Protein AF-A0A497J686-F1 (afdb_monomer)

pLDDT: mean 92.77, std 7.29, range [60.66, 98.06]

Nearest PDB structures (foldseek):
  5z0a-assembly2_F  TM=8.638E-01  e=1.174E-03  Sulfurisphaera tokodaii str. 7
  5z0a-assembly1_E-2  TM=8.481E-01  e=1.097E-03  Sulfurisphaera tokodaii str. 7
  2ggo-assembly1_A  TM=8.351E-01  e=2.818E-03  Sulfurisphaera tokodaii
  8f73-assembly2_G  TM=8.164E-01  e=1.014E-02  Pseudomonas aeruginosa PAO1
  3hl3-assembly1_A  TM=7.766E-01  e=1.859E-02  Bacillus anthracis

Solvent-accessible surface area (backbone atoms only — not comparable to full-atom values): 6261 Å² total; per-residue (Å²): 135,53,30,36,41,40,73,55,97,76,25,42,74,42,39,37,62,54,53,95,69,74,90,51,93,44,65,61,88,86,79,86,86,80,65,80,69,53,56,67,18,48,75,69,43,67,58,86,56,93,89,41,71,56,65,40,46,18,50,34,53,39,30,75,84,42,94,38,67,81,80,86,77,89,67,92,82,80,80,74,83,49,76,68,38,49,54,53,47,48,54,52,54,68,68,55,82,126

Structure (mmCIF, N/CA/C/O backbone):
data_AF-A0A497J686-F1
#
_entry.id   AF-A0A497J686-F1
#
loop_
_atom_site.group_PDB
_atom_site.id
_atom_site.type_symbol
_atom_site.label_atom_id
_atom_site.label_alt_id
_atom_site.label_comp_id
_atom_site.label_asym_id
_atom_site.label_entity_id
_atom_site.label_seq_id
_atom_site.pdbx_PDB_ins_code
_atom_site.Cartn_x
_atom_site.Cartn_y
_atom_site.Cartn_z
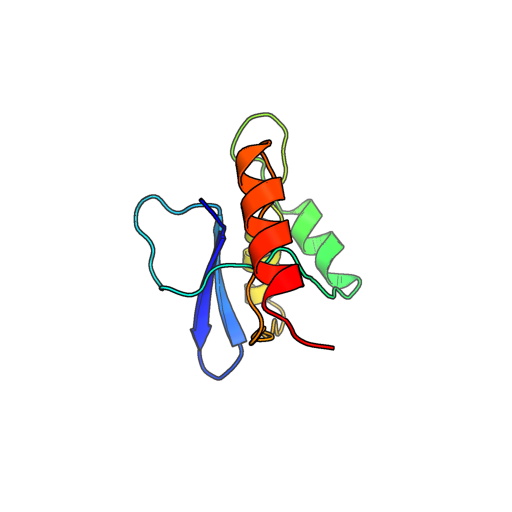_atom_site.occupancy
_atom_site.B_iso_or_equiv
_atom_site.auth_seq_id
_atom_site.auth_comp_id
_atom_site.auth_asym_id
_atom_site.auth_atom_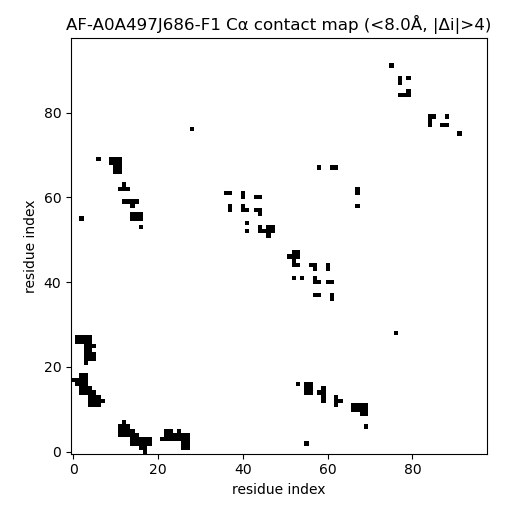id
_atom_site.pdbx_PDB_model_num
ATOM 1 N N . LYS A 1 1 ? 9.634 -8.530 -4.288 1.00 68.94 1 LYS A N 1
ATOM 2 C CA . LYS A 1 1 ? 8.531 -8.886 -3.353 1.00 68.94 1 LYS A CA 1
ATOM 3 C C . LYS A 1 1 ? 7.703 -7.625 -3.107 1.00 68.94 1 LYS A C 1
ATOM 5 O O . LYS A 1 1 ? 8.307 -6.564 -3.073 1.00 68.94 1 LYS A O 1
ATOM 10 N N . THR A 1 2 ? 6.377 -7.722 -3.014 1.00 87.44 2 THR A N 1
ATOM 11 C CA . THR A 1 2 ? 5.445 -6.575 -2.927 1.00 87.44 2 THR A CA 1
ATOM 12 C C . THR A 1 2 ? 4.538 -6.717 -1.701 1.00 87.44 2 THR A C 1
ATOM 14 O O . THR A 1 2 ? 4.463 -7.815 -1.143 1.00 87.44 2 THR A O 1
ATOM 17 N N . GLY A 1 3 ? 3.877 -5.637 -1.281 1.00 93.19 3 GLY A N 1
ATOM 18 C CA . GLY A 1 3 ? 2.807 -5.690 -0.290 1.00 93.19 3 GLY A CA 1
ATOM 19 C C . GLY A 1 3 ? 1.623 -6.541 -0.755 1.00 93.19 3 GLY A C 1
ATOM 20 O O . GLY A 1 3 ? 1.296 -6.567 -1.943 1.00 93.19 3 GLY A O 1
ATOM 21 N N . ILE A 1 4 ? 1.007 -7.258 0.182 1.00 97.06 4 ILE A N 1
ATOM 22 C CA . ILE A 1 4 ? -0.109 -8.187 -0.046 1.00 97.06 4 ILE A CA 1
ATOM 23 C C . ILE A 1 4 ? -1.341 -7.686 0.706 1.00 97.06 4 ILE A C 1
ATOM 25 O O . ILE A 1 4 ? -1.211 -7.197 1.830 1.00 97.06 4 ILE A O 1
ATOM 29 N N . VAL A 1 5 ? -2.528 -7.813 0.102 1.00 97.44 5 VAL A N 1
ATOM 30 C CA . VAL A 1 5 ? -3.797 -7.347 0.690 1.00 97.44 5 VAL A CA 1
ATOM 31 C C . VAL A 1 5 ? -4.868 -8.428 0.750 1.00 97.44 5 VAL A C 1
ATOM 33 O O . VAL A 1 5 ? -5.018 -9.232 -0.164 1.00 97.44 5 VAL A O 1
ATOM 36 N N . GLU A 1 6 ? -5.662 -8.428 1.813 1.00 97.94 6 GLU A N 1
ATOM 37 C CA . GLU A 1 6 ? -6.872 -9.236 1.950 1.00 97.94 6 GLU A CA 1
ATOM 38 C C . GLU A 1 6 ? -8.081 -8.334 1.720 1.00 97.94 6 GLU A C 1
ATOM 40 O O . GLU A 1 6 ? -8.175 -7.248 2.302 1.00 97.94 6 GLU A O 1
ATOM 45 N N . ILE A 1 7 ? -9.013 -8.785 0.881 1.00 97.69 7 ILE A N 1
ATOM 46 C CA . ILE A 1 7 ? -10.223 -8.038 0.538 1.00 97.69 7 ILE A CA 1
ATOM 47 C C . ILE A 1 7 ? -11.443 -8.819 1.021 1.00 97.69 7 ILE A C 1
ATOM 49 O O . ILE A 1 7 ? -11.588 -10.001 0.713 1.00 97.69 7 ILE A O 1
ATOM 53 N N . LYS A 1 8 ? -12.348 -8.148 1.738 1.00 97.38 8 LYS A N 1
ATOM 54 C CA . LYS A 1 8 ? -13.667 -8.678 2.118 1.00 97.38 8 LYS A CA 1
ATOM 55 C C . LYS A 1 8 ? -14.739 -7.652 1.804 1.00 97.38 8 LYS A C 1
ATOM 57 O O . LYS A 1 8 ? -14.574 -6.473 2.106 1.00 97.38 8 LYS A O 1
ATOM 62 N N . HIS A 1 9 ? -15.836 -8.097 1.192 1.00 96.44 9 HIS A N 1
ATOM 63 C CA . HIS A 1 9 ? -16.972 -7.238 0.832 1.00 96.44 9 HIS A CA 1
ATOM 64 C C . HIS A 1 9 ? -16.551 -5.962 0.070 1.00 96.44 9 HIS A C 1
ATOM 66 O O . HIS A 1 9 ? -17.024 -4.862 0.356 1.00 96.44 9 HIS A O 1
ATOM 72 N N . GLY A 1 10 ? -15.597 -6.098 -0.860 1.00 96.12 10 GLY A N 1
ATOM 73 C CA . GLY A 1 10 ? -15.083 -4.986 -1.669 1.00 96.12 10 GLY A CA 1
ATOM 74 C C . GLY A 1 10 ? -14.203 -3.976 -0.921 1.00 96.12 10 GLY A C 1
ATOM 75 O O . GLY A 1 10 ? -13.961 -2.890 -1.442 1.00 96.12 10 GLY A O 1
ATOM 76 N N . LYS A 1 11 ? -13.730 -4.296 0.289 1.00 97.69 11 LYS A N 1
ATOM 77 C CA . LYS A 1 11 ? -12.856 -3.434 1.100 1.00 97.69 11 LYS A CA 1
ATOM 78 C C . LYS A 1 11 ? -11.572 -4.161 1.474 1.00 97.69 11 LYS A C 1
ATOM 80 O O . LYS A 1 11 ? -11.603 -5.366 1.717 1.00 97.69 11 LYS A O 1
ATOM 85 N N . ILE A 1 12 ? -10.465 -3.430 1.561 1.00 97.94 12 ILE A N 1
ATOM 86 C CA . ILE A 1 12 ? -9.219 -3.952 2.131 1.00 97.94 12 ILE A CA 1
ATOM 87 C C . ILE A 1 12 ? -9.413 -4.086 3.645 1.00 97.94 12 ILE A C 1
ATOM 89 O O . ILE A 1 12 ? -9.796 -3.120 4.298 1.00 97.94 12 ILE A O 1
ATOM 93 N N . VAL A 1 13 ? -9.168 -5.280 4.189 1.00 97.62 13 VAL A N 1
ATOM 94 C CA . VAL A 1 13 ? -9.280 -5.569 5.636 1.00 97.62 13 VAL A CA 1
ATOM 95 C C . VAL A 1 13 ? -7.941 -5.895 6.290 1.00 97.62 13 VAL A C 1
ATOM 97 O O . VAL A 1 13 ? -7.826 -5.860 7.512 1.00 97.62 13 VAL A O 1
ATOM 100 N N . ARG A 1 14 ? -6.926 -6.214 5.483 1.00 97.69 14 ARG A N 1
ATOM 101 C CA . ARG A 1 14 ? -5.554 -6.461 5.924 1.00 97.69 14 ARG A CA 1
ATOM 102 C C . ARG A 1 14 ? -4.597 -6.090 4.806 1.00 97.69 14 ARG A C 1
ATOM 104 O O . ARG A 1 14 ? -4.844 -6.443 3.654 1.00 97.69 14 ARG A O 1
ATOM 111 N N . ALA A 1 15 ? -3.505 -5.423 5.147 1.00 97.25 15 ALA A N 1
ATOM 112 C CA . ALA A 1 15 ? -2.399 -5.158 4.240 1.00 97.25 15 ALA A CA 1
ATOM 113 C C . ALA A 1 15 ? -1.071 -5.382 4.976 1.00 97.25 15 ALA A C 1
ATOM 115 O O . ALA A 1 15 ? -0.909 -4.934 6.109 1.00 97.25 15 ALA A O 1
ATOM 116 N N . GLU A 1 16 ? -0.124 -6.085 4.358 1.00 95.94 16 GLU A N 1
ATOM 117 C CA . GLU A 1 16 ? 1.216 -6.267 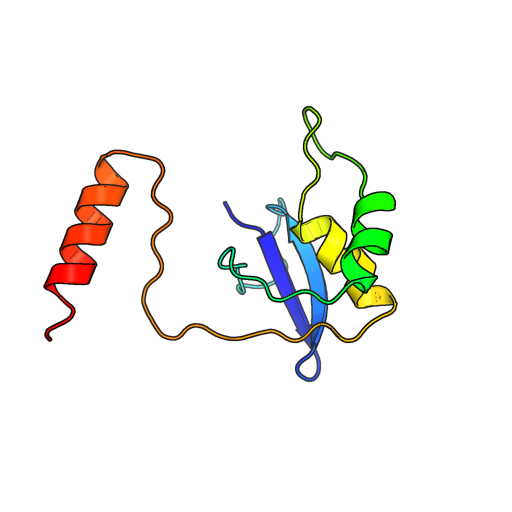4.931 1.00 95.94 16 GLU A CA 1
ATOM 118 C C . GLU A 1 16 ? 2.289 -6.138 3.863 1.00 95.94 16 GLU A C 1
ATOM 120 O O . GLU A 1 16 ? 2.154 -6.671 2.758 1.00 95.94 16 GLU A O 1
ATOM 125 N N . GLU A 1 17 ? 3.374 -5.449 4.207 1.00 94.25 17 GLU A N 1
ATOM 126 C CA . GLU A 1 17 ? 4.524 -5.325 3.325 1.00 94.25 17 GLU A CA 1
ATOM 127 C C . GLU A 1 17 ? 5.322 -6.630 3.319 1.00 94.25 17 GLU A C 1
ATOM 129 O O . GLU A 1 17 ? 5.812 -7.080 4.354 1.00 94.25 17 GLU A O 1
ATOM 134 N N . LYS A 1 18 ? 5.462 -7.236 2.131 1.00 91.88 18 LYS A N 1
ATOM 135 C CA . LYS A 1 18 ? 6.332 -8.399 1.872 1.00 91.88 18 LYS A CA 1
ATOM 136 C C . LYS A 1 18 ? 6.218 -9.500 2.954 1.00 91.88 18 LYS A C 1
ATOM 138 O O . LYS A 1 18 ? 7.251 -9.933 3.480 1.00 91.88 18 LYS A O 1
ATOM 143 N N . PRO A 1 19 ? 5.007 -9.996 3.281 1.00 93.56 19 PRO A N 1
ATOM 144 C CA . PRO A 1 19 ? 4.832 -10.968 4.355 1.00 93.56 19 PRO A CA 1
ATOM 145 C C . PRO A 1 19 ? 5.645 -12.238 4.085 1.00 93.56 19 PRO A C 1
ATOM 147 O O . PRO A 1 19 ? 5.709 -12.724 2.953 1.00 93.56 19 PRO A O 1
ATOM 150 N N . LYS A 1 20 ? 6.248 -12.814 5.137 1.00 92.62 20 LYS A N 1
ATOM 151 C CA . LYS A 1 20 ? 7.021 -14.070 5.031 1.00 92.62 20 LYS A CA 1
ATOM 152 C C . LYS A 1 20 ? 6.176 -15.209 4.454 1.00 92.62 20 LYS A C 1
ATOM 154 O O . LYS A 1 20 ? 6.674 -15.992 3.651 1.00 92.62 20 LYS A O 1
ATOM 159 N N . LYS A 1 21 ? 4.902 -15.272 4.854 1.00 94.69 21 LYS A N 1
ATOM 160 C CA . LYS A 1 21 ? 3.890 -16.184 4.319 1.00 94.69 21 LYS A CA 1
ATOM 161 C C . LYS A 1 21 ? 2.722 -15.346 3.781 1.00 94.69 21 LYS A C 1
ATOM 163 O O . LYS A 1 21 ? 2.034 -14.724 4.590 1.00 94.69 21 LYS A O 1
ATOM 168 N N . PRO A 1 22 ? 2.503 -15.286 2.456 1.00 95.31 22 PRO A N 1
ATOM 169 C CA . PRO A 1 22 ? 1.406 -14.509 1.891 1.00 95.31 22 PRO A CA 1
ATOM 170 C C . PRO A 1 22 ? 0.055 -15.093 2.323 1.00 95.31 22 PRO A C 1
ATOM 172 O O . PRO A 1 22 ? -0.143 -16.307 2.293 1.00 95.31 22 PRO A O 1
ATOM 175 N N . PHE A 1 23 ? -0.867 -14.223 2.736 1.00 96.25 23 PHE A N 1
ATOM 176 C CA . PHE A 1 23 ? -2.240 -14.578 3.132 1.00 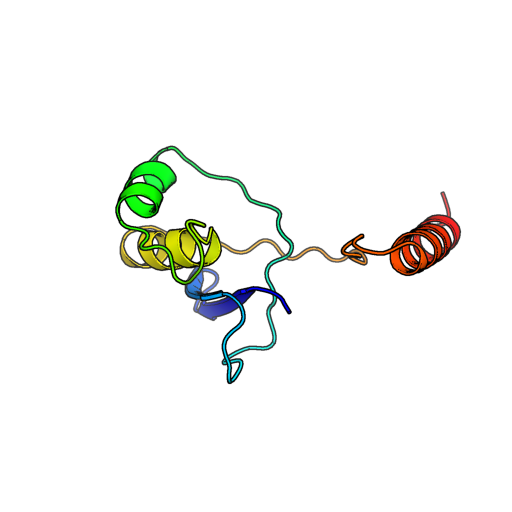96.25 23 PHE A CA 1
ATOM 177 C C . PHE A 1 23 ? -3.262 -14.375 2.003 1.00 96.25 23 PHE A C 1
ATOM 179 O O . PHE A 1 23 ? -4.425 -14.732 2.151 1.00 96.25 23 PHE A O 1
ATOM 186 N N . SER A 1 24 ? -2.832 -13.817 0.871 1.00 96.50 24 SER A N 1
ATOM 187 C CA . SER A 1 24 ? -3.601 -13.735 -0.368 1.00 96.50 24 SER A CA 1
ATOM 188 C C . SER A 1 24 ? -2.649 -13.700 -1.571 1.00 96.50 24 SER A C 1
ATOM 190 O O . SER A 1 24 ? -1.432 -13.566 -1.419 1.00 96.50 24 SER A O 1
ATOM 192 N N . ASN A 1 25 ? -3.207 -13.796 -2.775 1.00 93.75 25 ASN A N 1
ATOM 193 C CA . ASN A 1 25 ? -2.500 -13.630 -4.045 1.00 93.75 25 ASN A CA 1
ATOM 194 C C . ASN A 1 25 ? -2.631 -12.208 -4.630 1.00 93.75 25 ASN A C 1
ATOM 196 O O . ASN A 1 25 ? -2.293 -11.994 -5.793 1.00 93.75 25 ASN A O 1
ATOM 200 N N . ILE A 1 26 ? -3.129 -11.240 -3.854 1.00 94.88 26 ILE A N 1
ATOM 201 C CA . ILE A 1 26 ? -3.427 -9.888 -4.337 1.00 94.88 26 ILE A CA 1
ATOM 202 C C . ILE A 1 26 ? -2.300 -8.949 -3.911 1.00 94.88 26 ILE A C 1
ATOM 204 O O . ILE A 1 26 ? -2.181 -8.594 -2.738 1.00 94.88 26 ILE A O 1
ATOM 208 N N . GLY A 1 27 ? -1.459 -8.574 -4.875 1.00 93.50 27 GLY A N 1
ATOM 209 C CA . GLY A 1 27 ? -0.327 -7.672 -4.668 1.00 93.50 27 GLY A CA 1
ATOM 210 C C . GLY A 1 27 ? -0.667 -6.204 -4.925 1.00 93.50 27 GLY A C 1
ATOM 211 O O . GLY A 1 27 ? -1.449 -5.884 -5.820 1.00 93.50 27 GLY A O 1
ATOM 212 N N . ILE A 1 28 ? -0.034 -5.302 -4.177 1.00 93.44 28 ILE A N 1
ATOM 213 C CA . ILE A 1 28 ? -0.186 -3.853 -4.346 1.00 93.44 28 ILE A CA 1
ATOM 214 C C . ILE A 1 28 ? 0.639 -3.369 -5.550 1.00 93.44 28 ILE A C 1
ATOM 216 O O . ILE A 1 28 ? 1.830 -3.662 -5.690 1.00 93.44 28 ILE A O 1
ATOM 220 N N . ALA A 1 29 ? 0.005 -2.607 -6.443 1.00 90.94 29 ALA A N 1
ATOM 221 C CA . ALA A 1 29 ? 0.633 -2.126 -7.675 1.00 90.94 29 ALA A CA 1
ATOM 222 C C . ALA A 1 29 ? 1.569 -0.919 -7.477 1.00 90.94 29 ALA A C 1
ATOM 224 O O . ALA A 1 29 ? 2.409 -0.669 -8.338 1.00 90.94 29 ALA A O 1
ATOM 225 N N . GLY A 1 30 ? 1.457 -0.206 -6.352 1.00 90.12 30 GLY A N 1
ATOM 226 C CA . GLY A 1 30 ? 2.163 1.058 -6.119 1.00 90.12 30 GLY A CA 1
ATOM 227 C C . GLY A 1 30 ? 1.419 2.282 -6.661 1.00 90.12 30 GLY A C 1
ATOM 228 O O . GLY A 1 30 ? 2.040 3.309 -6.897 1.00 90.12 30 GLY A O 1
ATOM 229 N N . ILE A 1 31 ? 0.106 2.167 -6.881 1.00 92.69 31 ILE A N 1
ATOM 230 C CA . ILE A 1 31 ? -0.765 3.262 -7.319 1.00 92.69 31 ILE A CA 1
ATOM 231 C C . ILE A 1 31 ? -1.786 3.502 -6.217 1.00 92.69 31 ILE A C 1
ATOM 233 O O . ILE A 1 31 ? -2.453 2.559 -5.783 1.00 92.69 31 ILE A O 1
ATOM 237 N N . TYR A 1 32 ? -1.899 4.749 -5.772 1.00 95.38 32 TYR A N 1
ATOM 238 C CA . TYR A 1 32 ? -2.733 5.118 -4.639 1.00 95.38 32 TYR A CA 1
ATOM 239 C C . TYR A 1 32 ? -3.456 6.431 -4.904 1.00 95.38 32 TYR A C 1
ATOM 241 O O . TYR A 1 32 ? -2.914 7.334 -5.538 1.00 95.38 32 TYR A O 1
ATOM 249 N N . VAL A 1 33 ? -4.667 6.535 -4.367 1.00 96.88 33 VAL A N 1
ATOM 250 C CA . VAL A 1 33 ? -5.413 7.786 -4.244 1.00 96.88 33 VAL A CA 1
ATOM 251 C C . VAL A 1 33 ? -5.774 7.904 -2.771 1.00 96.88 33 VAL A C 1
ATOM 253 O O . VAL A 1 33 ? -6.413 7.002 -2.227 1.00 96.88 33 VAL A O 1
ATOM 256 N N . PHE A 1 34 ? -5.315 8.970 -2.122 1.00 96.75 34 PHE A N 1
ATOM 257 C CA . PHE A 1 34 ? -5.512 9.185 -0.693 1.00 96.75 34 PHE A CA 1
ATOM 258 C C . PHE A 1 34 ? -6.268 10.483 -0.434 1.00 96.75 34 PHE A C 1
ATOM 260 O O . PHE A 1 34 ? -6.030 11.493 -1.093 1.00 96.75 34 PHE A O 1
ATOM 267 N N . GLU A 1 35 ? -7.138 10.446 0.569 1.00 96.88 35 GLU A N 1
ATOM 268 C CA . GLU A 1 35 ? -7.620 11.644 1.248 1.00 96.88 35 GLU A CA 1
ATOM 269 C C . GLU A 1 35 ? -6.682 11.991 2.418 1.00 96.88 35 GLU A C 1
ATOM 271 O O . GLU A 1 35 ? -5.783 11.227 2.773 1.00 96.88 35 GLU A O 1
ATOM 276 N N . ASN A 1 36 ? -6.904 13.143 3.056 1.00 97.75 36 ASN A N 1
ATOM 277 C CA . ASN A 1 36 ? -6.058 13.646 4.147 1.00 97.75 36 ASN A CA 1
ATOM 278 C C . ASN A 1 36 ? -6.015 12.734 5.389 1.00 97.75 36 ASN A C 1
ATOM 280 O O . ASN A 1 36 ? -5.144 12.891 6.244 1.00 97.75 36 ASN A O 1
ATOM 284 N N . ASP A 1 37 ? -6.941 11.786 5.533 1.00 96.44 37 ASP A N 1
ATOM 285 C CA . ASP A 1 37 ? -6.938 10.844 6.654 1.00 96.44 37 ASP A CA 1
ATOM 286 C C . ASP A 1 37 ? -5.725 9.897 6.645 1.00 96.44 37 ASP A C 1
ATOM 288 O O . ASP A 1 37 ? -5.339 9.405 7.711 1.00 96.44 37 ASP A O 1
ATOM 292 N N . ILE A 1 38 ? -5.053 9.729 5.499 1.00 97.75 38 ILE A N 1
ATOM 293 C CA . ILE A 1 38 ? -3.806 8.964 5.400 1.00 97.75 38 ILE A CA 1
ATOM 294 C C . ILE A 1 38 ? -2.700 9.519 6.304 1.00 97.75 38 ILE A C 1
ATOM 296 O O . ILE A 1 38 ? -1.939 8.734 6.867 1.00 97.75 38 ILE A O 1
ATOM 300 N N . TYR A 1 39 ? -2.625 10.840 6.515 1.00 97.69 39 TYR A N 1
ATOM 301 C CA . TYR A 1 39 ? -1.561 11.450 7.321 1.00 97.69 39 TYR A CA 1
ATOM 302 C C . TYR A 1 39 ? -1.589 10.944 8.766 1.00 97.69 39 TYR A C 1
ATOM 304 O O . TYR A 1 39 ? -0.554 10.562 9.307 1.00 97.69 39 TYR A O 1
ATOM 312 N N . LYS A 1 40 ? -2.787 10.786 9.346 1.00 97.50 40 LYS A N 1
ATOM 313 C CA . LYS A 1 40 ? -2.964 10.205 10.688 1.00 97.50 40 LYS A CA 1
ATOM 314 C C . LYS A 1 40 ? -2.498 8.751 10.761 1.00 97.50 40 LYS A C 1
ATOM 316 O O . LYS A 1 40 ? -2.094 8.279 11.822 1.00 97.50 40 LYS A O 1
ATOM 321 N N . ALA A 1 41 ? -2.602 8.006 9.662 1.00 97.50 41 ALA A N 1
ATOM 322 C CA . ALA A 1 41 ? -2.115 6.634 9.595 1.00 97.50 41 ALA A CA 1
ATOM 323 C C . ALA A 1 41 ? -0.590 6.581 9.409 1.00 97.50 41 ALA A C 1
ATOM 325 O O . ALA A 1 41 ? 0.066 5.737 10.022 1.00 97.50 41 ALA A O 1
ATOM 326 N N . ILE A 1 42 ? -0.021 7.502 8.624 1.00 96.81 42 ILE A N 1
ATOM 327 C CA . ILE A 1 42 ? 1.429 7.663 8.445 1.00 96.81 42 ILE A CA 1
ATOM 328 C C . ILE A 1 42 ? 2.098 8.011 9.779 1.00 96.81 42 ILE A C 1
ATOM 330 O O . ILE A 1 42 ? 3.055 7.344 10.152 1.00 96.81 42 ILE A O 1
ATOM 334 N N . GLU A 1 43 ? 1.552 8.952 10.554 1.00 96.44 43 GLU A N 1
ATOM 335 C CA . GLU A 1 43 ? 2.068 9.313 11.889 1.00 96.44 43 GLU A CA 1
ATOM 336 C C . GLU A 1 43 ? 2.121 8.121 12.858 1.00 96.44 43 GLU A C 1
ATOM 338 O O . GLU A 1 43 ? 3.009 8.021 13.702 1.00 96.44 43 GLU A O 1
ATOM 343 N N . LYS A 1 44 ? 1.175 7.183 12.730 1.00 96.12 44 LYS A N 1
ATOM 344 C CA . LYS A 1 44 ? 1.121 5.947 13.530 1.00 96.12 44 LYS A CA 1
ATOM 345 C C . LYS A 1 44 ? 1.999 4.825 12.968 1.00 96.12 44 LYS A C 1
ATOM 347 O O . LYS A 1 44 ? 2.139 3.780 13.610 1.00 96.12 44 LYS A O 1
ATOM 352 N N . THR A 1 45 ? 2.537 4.988 11.761 1.00 96.06 45 THR A N 1
ATOM 353 C CA . THR A 1 45 ? 3.334 3.961 11.092 1.00 96.06 45 THR A CA 1
ATOM 354 C C . THR A 1 45 ? 4.705 3.888 11.745 1.00 96.06 45 THR A C 1
ATOM 356 O O . THR A 1 45 ? 5.421 4.879 11.834 1.00 96.06 45 THR A O 1
ATOM 359 N N . LYS A 1 46 ? 5.076 2.695 12.216 1.00 91.88 46 LYS A N 1
ATOM 360 C CA . LYS A 1 46 ? 6.411 2.444 12.762 1.00 91.88 46 LYS A CA 1
ATOM 361 C C . LYS A 1 46 ? 7.326 1.918 11.655 1.00 91.88 46 LYS A C 1
ATOM 363 O O . LYS A 1 46 ? 6.881 1.054 10.893 1.00 91.88 46 LYS A O 1
ATOM 368 N N . PRO A 1 47 ? 8.583 2.382 11.575 1.00 88.44 47 PRO A N 1
ATOM 369 C CA . PRO A 1 47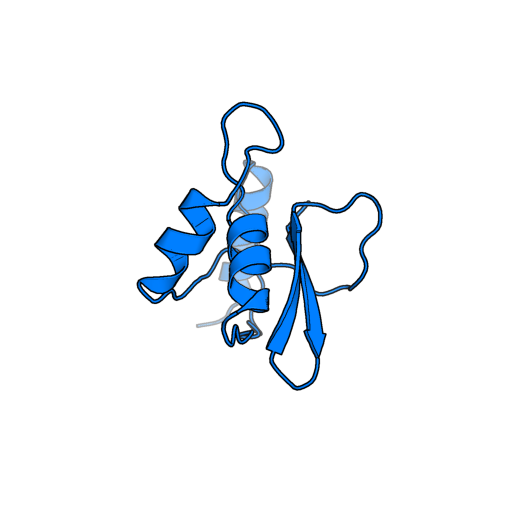 ? 9.538 1.842 10.620 1.00 88.44 47 PRO A CA 1
ATOM 370 C C . PRO A 1 47 ? 9.808 0.371 10.945 1.00 88.44 47 PRO A C 1
ATOM 372 O O . PRO A 1 47 ? 10.026 0.011 12.104 1.00 88.44 47 PRO A O 1
ATOM 375 N N . MET A 1 48 ? 9.762 -0.488 9.926 1.00 74.81 48 MET A N 1
ATOM 376 C CA . MET A 1 48 ? 10.037 -1.920 10.094 1.00 74.81 48 MET A CA 1
ATOM 377 C C . MET A 1 48 ? 11.537 -2.220 10.016 1.00 74.81 48 MET A C 1
ATOM 379 O O . MET A 1 48 ? 12.040 -3.022 10.799 1.00 74.81 48 MET A O 1
ATOM 383 N N . HIS A 1 49 ? 12.254 -1.552 9.108 1.00 69.19 49 HIS A N 1
ATOM 384 C CA . HIS A 1 49 ? 13.700 -1.648 8.921 1.00 69.19 49 HIS A CA 1
ATOM 385 C C . HIS A 1 49 ? 14.236 -0.281 8.465 1.00 69.19 49 HIS A C 1
ATOM 387 O O . HIS A 1 49 ? 13.526 0.453 7.786 1.00 69.19 49 HIS A O 1
ATOM 393 N N . THR A 1 50 ? 15.467 0.071 8.858 1.00 67.75 50 THR A N 1
ATOM 394 C CA . THR A 1 50 ? 16.275 1.132 8.213 1.00 67.75 50 THR A CA 1
ATOM 395 C C . THR A 1 50 ? 15.521 2.427 7.866 1.00 67.75 50 THR A C 1
ATOM 397 O O . THR A 1 50 ? 15.462 2.818 6.707 1.00 67.75 50 THR A O 1
ATOM 400 N N . SER A 1 51 ? 14.956 3.109 8.871 1.00 79.56 51 SER A N 1
ATOM 401 C CA . SER A 1 51 ? 14.343 4.457 8.781 1.00 79.56 51 SER A CA 1
ATOM 402 C C . SER A 1 51 ? 13.154 4.658 7.826 1.00 79.56 51 SER A C 1
ATOM 404 O O . SER A 1 51 ? 12.558 5.732 7.840 1.00 79.56 51 SER A O 1
ATOM 406 N N . GLU A 1 52 ? 12.759 3.657 7.044 1.00 89.25 52 GLU A N 1
ATOM 407 C CA . GLU A 1 52 ? 11.677 3.794 6.069 1.00 89.25 52 GLU A CA 1
ATOM 408 C C . GLU A 1 52 ? 10.305 3.488 6.680 1.00 89.25 52 GLU A C 1
ATOM 410 O O . GLU A 1 52 ? 10.124 2.538 7.452 1.00 89.25 52 GLU A O 1
ATOM 415 N N . LEU A 1 53 ? 9.317 4.304 6.307 1.00 92.38 53 LEU A N 1
ATOM 416 C CA . LEU A 1 53 ? 7.909 4.061 6.594 1.00 92.38 53 LEU A CA 1
ATOM 417 C C . LEU A 1 53 ? 7.265 3.363 5.399 1.00 92.38 53 LEU A C 1
ATOM 419 O O . LEU A 1 53 ? 7.228 3.891 4.290 1.00 92.38 53 LEU A O 1
ATOM 423 N N . GLU A 1 54 ? 6.715 2.181 5.645 1.00 94.06 54 GLU A N 1
ATOM 424 C CA . GLU A 1 54 ? 6.057 1.389 4.612 1.00 94.06 54 GLU A CA 1
ATOM 425 C C . GLU A 1 54 ? 4.612 1.859 4.419 1.00 94.06 54 GLU A C 1
ATOM 427 O O . GLU A 1 54 ? 3.776 1.718 5.317 1.00 94.06 54 GLU A O 1
ATOM 432 N N . VAL A 1 55 ? 4.282 2.357 3.222 1.00 95.31 55 VAL A N 1
ATOM 433 C CA . VAL A 1 55 ? 2.918 2.818 2.889 1.00 95.31 55 VAL A CA 1
ATOM 434 C C . VAL A 1 55 ? 1.874 1.715 3.090 1.00 95.31 55 VAL A C 1
ATOM 436 O O . VAL A 1 55 ? 0.761 1.982 3.543 1.00 95.31 55 VAL A O 1
ATOM 439 N N . THR A 1 56 ? 2.241 0.455 2.838 1.00 96.00 56 THR A N 1
ATOM 440 C CA . THR A 1 56 ? 1.387 -0.717 3.071 1.00 96.00 56 THR A CA 1
ATOM 441 C C . THR A 1 56 ? 0.963 -0.828 4.540 1.00 96.00 56 THR A C 1
ATOM 443 O O . THR A 1 56 ? -0.182 -1.175 4.835 1.00 96.00 56 THR A O 1
ATOM 446 N N . THR A 1 57 ? 1.852 -0.468 5.470 1.00 95.94 57 THR A N 1
ATOM 447 C CA . THR A 1 57 ? 1.553 -0.432 6.906 1.00 95.94 57 THR A CA 1
ATOM 448 C C . THR A 1 57 ? 0.595 0.710 7.236 1.00 95.94 57 THR A C 1
ATOM 450 O O . THR A 1 57 ? -0.362 0.497 7.982 1.00 95.94 57 THR A O 1
ATOM 453 N N . SER A 1 58 ? 0.777 1.895 6.642 1.00 97.19 58 SER A N 1
ATOM 454 C CA . SER A 1 58 ? -0.159 3.016 6.811 1.00 97.19 58 SER A CA 1
ATOM 455 C C . SER A 1 58 ? -1.553 2.675 6.275 1.00 97.19 58 SER A C 1
ATOM 457 O O . SER A 1 58 ? -2.548 2.932 6.946 1.00 97.19 58 SER A O 1
ATOM 459 N N . ILE A 1 59 ? -1.642 2.010 5.119 1.00 97.62 59 ILE A N 1
ATOM 460 C CA . ILE A 1 59 ? -2.909 1.518 4.555 1.00 97.62 59 ILE A CA 1
ATOM 461 C C . ILE A 1 59 ? -3.586 0.534 5.514 1.00 97.62 59 ILE A C 1
ATOM 463 O O . ILE A 1 59 ? -4.788 0.635 5.746 1.00 97.62 59 ILE A O 1
ATOM 467 N N . ASN A 1 60 ? -2.824 -0.389 6.107 1.00 97.62 60 ASN A N 1
ATOM 468 C CA . ASN A 1 60 ? -3.357 -1.343 7.079 1.00 97.62 60 ASN A CA 1
ATOM 469 C C . ASN A 1 60 ? -3.893 -0.660 8.344 1.00 97.62 60 ASN A C 1
ATOM 471 O O . ASN A 1 60 ? -4.892 -1.098 8.904 1.00 97.62 60 ASN A O 1
ATOM 475 N N . ILE A 1 61 ? -3.231 0.405 8.805 1.00 97.75 61 ILE A N 1
ATOM 476 C CA . ILE A 1 61 ? -3.703 1.217 9.933 1.00 97.75 61 ILE A CA 1
ATOM 477 C C . ILE A 1 61 ? -4.989 1.953 9.545 1.00 97.75 61 ILE A C 1
ATOM 479 O O . ILE A 1 61 ? -5.969 1.874 10.280 1.00 97.75 61 ILE A O 1
ATOM 483 N N . LEU A 1 62 ? -5.008 2.613 8.384 1.00 98.06 62 LEU A N 1
ATOM 484 C CA . LEU A 1 62 ? -6.164 3.362 7.892 1.00 98.06 62 LEU A CA 1
ATOM 485 C C . LEU A 1 62 ? -7.398 2.463 7.716 1.00 98.06 62 LEU A C 1
ATOM 487 O O . LEU A 1 62 ? -8.498 2.841 8.112 1.00 98.06 62 LEU A O 1
ATOM 491 N N . ALA A 1 63 ? -7.209 1.251 7.189 1.00 97.56 63 ALA A N 1
ATOM 492 C CA . ALA A 1 63 ? -8.274 0.280 6.935 1.00 97.56 63 ALA A CA 1
ATOM 493 C C . ALA A 1 63 ? -9.012 -0.204 8.198 1.00 97.56 63 ALA A C 1
ATOM 495 O O . ALA A 1 63 ? -10.093 -0.781 8.082 1.00 97.56 63 ALA A O 1
ATOM 496 N N . LYS A 1 64 ? -8.463 0.031 9.400 1.00 96.94 64 LYS A N 1
ATOM 497 C CA . LYS A 1 64 ? -9.141 -0.288 10.669 1.00 96.94 64 LYS A CA 1
ATOM 498 C C . LYS A 1 64 ? -10.282 0.676 10.977 1.00 96.94 64 LYS A C 1
ATOM 500 O O . LYS A 1 64 ? -11.310 0.248 11.491 1.00 96.94 64 LYS A O 1
ATOM 505 N N . ASP A 1 65 ? -10.103 1.949 10.630 1.00 95.81 65 ASP A N 1
ATOM 506 C CA . ASP A 1 65 ? -11.013 3.033 11.017 1.00 95.81 65 ASP A CA 1
ATOM 507 C C . ASP A 1 65 ? -11.777 3.618 9.815 1.00 95.81 65 ASP A C 1
ATOM 509 O O . ASP A 1 65 ? -12.768 4.334 9.978 1.00 95.81 65 ASP A O 1
ATOM 513 N N . ARG A 1 66 ? -11.313 3.355 8.587 1.00 96.81 66 ARG A N 1
ATOM 514 C CA . ARG A 1 66 ? -11.815 3.974 7.353 1.00 96.81 66 ARG A CA 1
ATOM 515 C C . ARG A 1 66 ? -12.018 2.944 6.249 1.00 96.81 66 ARG A C 1
ATOM 517 O O . ARG A 1 66 ? -11.388 1.890 6.205 1.00 96.81 66 ARG A O 1
ATOM 524 N N . LYS A 1 67 ? -12.917 3.260 5.314 1.00 96.56 67 LYS A N 1
ATOM 525 C CA . LYS A 1 67 ? -13.184 2.416 4.145 1.00 96.56 67 LYS A CA 1
ATOM 526 C C . LYS A 1 67 ? -12.073 2.607 3.112 1.00 96.56 67 LYS A C 1
ATOM 528 O O . LYS A 1 67 ? -12.062 3.607 2.409 1.00 96.56 67 L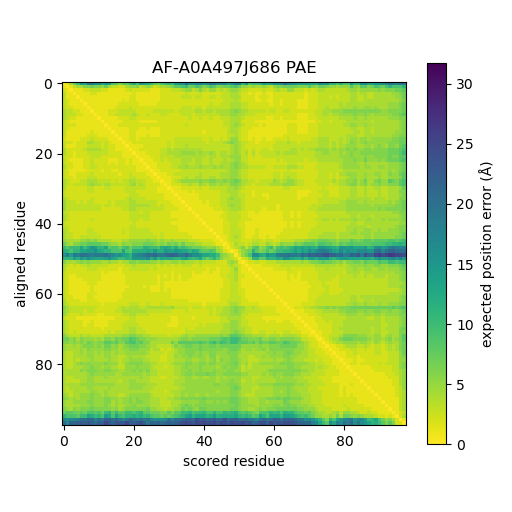YS A O 1
ATOM 533 N N . VAL A 1 68 ? -11.215 1.602 2.961 1.00 97.88 68 VAL A N 1
ATOM 534 C CA . VAL A 1 68 ? -10.225 1.532 1.878 1.00 97.88 68 VAL A CA 1
ATOM 535 C C . VAL A 1 68 ? -10.715 0.549 0.817 1.00 97.88 68 VAL A C 1
ATOM 537 O O . VAL A 1 68 ? -11.031 -0.602 1.129 1.00 97.88 68 VAL A O 1
ATOM 540 N N . VAL A 1 69 ? -10.803 0.995 -0.436 1.00 97.62 69 VAL A N 1
ATOM 541 C CA . VAL A 1 69 ? -11.287 0.181 -1.562 1.00 97.62 69 VAL A CA 1
ATOM 542 C C . VAL A 1 69 ? -10.155 -0.145 -2.538 1.00 97.62 69 VAL A C 1
ATOM 544 O O . VAL A 1 69 ? -9.316 0.713 -2.803 1.00 97.62 69 VAL A O 1
ATOM 547 N N . PRO A 1 70 ? -10.105 -1.372 -3.079 1.00 96.62 70 PRO A N 1
ATOM 548 C CA . PRO A 1 70 ? -9.147 -1.736 -4.111 1.00 96.62 70 PRO A CA 1
ATOM 549 C C . PRO A 1 70 ? -9.616 -1.261 -5.494 1.00 96.62 70 PRO A C 1
ATOM 551 O O . PRO A 1 70 ? -10.813 -1.234 -5.782 1.00 96.62 70 PRO A O 1
ATOM 55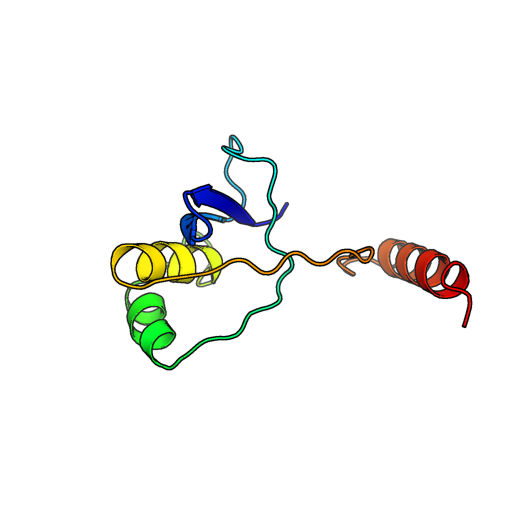4 N N . TYR A 1 71 ? -8.661 -0.989 -6.382 1.00 95.44 71 TYR A N 1
ATOM 555 C CA . TYR A 1 71 ? -8.898 -0.868 -7.820 1.00 95.44 71 TYR A CA 1
ATOM 556 C C . TYR A 1 71 ? -8.024 -1.883 -8.560 1.00 95.44 71 TYR A C 1
ATOM 558 O O . TYR A 1 71 ? -6.806 -1.912 -8.376 1.00 95.44 71 TYR A O 1
ATOM 566 N N . PHE A 1 72 ? -8.642 -2.739 -9.376 1.00 93.56 72 PHE A N 1
ATOM 567 C CA . PHE A 1 72 ? -7.933 -3.789 -10.105 1.00 93.56 72 PHE A CA 1
ATOM 568 C C . PHE A 1 72 ? -7.487 -3.292 -11.479 1.00 93.56 72 PHE A C 1
ATOM 570 O O . PHE A 1 72 ? -8.304 -2.953 -12.334 1.00 93.56 72 PHE A O 1
ATOM 577 N N . ILE A 1 73 ? -6.174 -3.298 -11.699 1.00 89.50 73 ILE A N 1
ATOM 578 C CA . ILE A 1 73 ? -5.562 -2.972 -12.986 1.00 89.50 73 ILE A CA 1
ATOM 579 C C . ILE A 1 73 ? -5.595 -4.228 -13.857 1.00 89.50 73 ILE A C 1
ATOM 581 O O . ILE A 1 73 ? -5.106 -5.279 -13.447 1.00 89.50 73 ILE A O 1
ATOM 585 N N . LYS A 1 74 ? -6.181 -4.120 -15.052 1.00 87.06 74 LYS A N 1
ATOM 586 C CA . LYS A 1 74 ? -6.281 -5.237 -16.008 1.00 87.06 74 LYS A CA 1
ATOM 587 C C . LYS A 1 74 ? -5.043 -5.376 -16.897 1.00 87.06 74 LYS A C 1
ATOM 589 O O . LYS A 1 74 ? -4.820 -6.436 -17.471 1.00 87.06 74 LYS A O 1
ATOM 594 N N . ASN A 1 75 ? -4.257 -4.312 -17.023 1.00 85.44 75 ASN A N 1
ATOM 595 C CA . ASN A 1 75 ? -3.080 -4.265 -17.882 1.00 85.44 75 ASN A CA 1
ATOM 596 C C . ASN A 1 75 ? -1.839 -4.857 -17.193 1.00 85.44 75 ASN A C 1
ATOM 598 O O . ASN A 1 75 ? -1.759 -4.862 -15.959 1.00 85.44 75 ASN A O 1
ATOM 602 N N . PRO A 1 76 ? -0.845 -5.319 -17.974 1.00 87.38 76 PRO A N 1
ATOM 603 C CA . PRO A 1 76 ? 0.430 -5.763 -17.432 1.00 87.38 76 PRO A CA 1
ATOM 604 C C . PRO A 1 76 ? 1.107 -4.674 -16.594 1.00 87.38 76 PRO A C 1
ATOM 606 O O . PRO A 1 76 ? 1.110 -3.497 -16.951 1.00 87.38 76 PRO A O 1
ATOM 609 N N . ARG A 1 77 ? 1.733 -5.091 -15.493 1.00 87.00 77 ARG A N 1
ATOM 610 C CA . ARG A 1 77 ? 2.581 -4.247 -14.649 1.00 87.00 77 ARG A CA 1
ATOM 611 C C . ARG A 1 77 ? 4.005 -4.784 -14.687 1.00 87.00 77 ARG A C 1
ATOM 613 O O . ARG A 1 77 ? 4.222 -5.971 -14.444 1.00 87.00 77 ARG A O 1
ATOM 620 N N . VAL A 1 78 ? 4.969 -3.891 -14.875 1.00 89.88 78 VAL A N 1
ATOM 621 C CA . VAL A 1 78 ? 6.392 -4.163 -14.644 1.00 89.88 78 VAL A CA 1
ATOM 622 C C . VAL A 1 78 ? 6.900 -3.209 -13.575 1.00 89.88 78 VAL A C 1
ATOM 624 O O . VAL A 1 78 ? 6.561 -2.031 -13.580 1.00 89.88 78 VAL A O 1
ATOM 627 N N . ASN A 1 79 ? 7.685 -3.729 -12.634 1.00 89.81 79 ASN A N 1
ATOM 628 C CA . ASN A 1 79 ? 8.440 -2.901 -11.704 1.00 89.81 79 ASN A CA 1
ATOM 629 C C . ASN A 1 79 ? 9.877 -2.794 -12.225 1.00 89.81 79 ASN A C 1
ATOM 631 O O . ASN A 1 79 ? 10.577 -3.805 -12.246 1.00 89.81 79 ASN A O 1
ATOM 635 N N . ILE A 1 80 ? 10.294 -1.609 -12.664 1.00 92.81 80 ILE A N 1
ATOM 636 C CA . ILE A 1 80 ? 11.586 -1.408 -13.328 1.00 92.81 80 ILE A CA 1
ATOM 637 C C . ILE A 1 80 ? 12.655 -1.119 -12.272 1.00 92.81 80 ILE A C 1
ATOM 639 O O . ILE A 1 80 ? 12.698 -0.019 -11.734 1.00 92.81 80 ILE A O 1
ATOM 643 N N . ASN A 1 81 ? 13.508 -2.101 -11.965 1.00 92.31 81 ASN A N 1
ATOM 644 C CA . ASN A 1 81 ? 14.601 -1.946 -10.988 1.00 92.31 81 ASN A CA 1
ATOM 645 C C . ASN A 1 81 ? 15.977 -2.274 -11.578 1.00 92.31 81 ASN A C 1
ATOM 647 O O . ASN A 1 81 ? 17.003 -1.939 -10.995 1.00 92.31 81 ASN A O 1
ATOM 651 N N . THR A 1 82 ? 16.007 -2.973 -12.711 1.00 95.69 82 THR A N 1
ATOM 652 C CA . THR A 1 82 ? 17.219 -3.451 -13.376 1.00 95.69 82 THR A CA 1
ATOM 653 C C . THR A 1 82 ? 17.142 -3.173 -14.878 1.00 95.69 82 THR A C 1
ATOM 655 O O . THR A 1 82 ? 16.039 -3.067 -15.422 1.00 95.69 82 THR A O 1
ATOM 658 N N . PRO A 1 83 ? 18.278 -3.139 -15.600 1.00 96.31 83 PRO A N 1
ATOM 659 C CA . PRO A 1 83 ? 18.269 -3.016 -17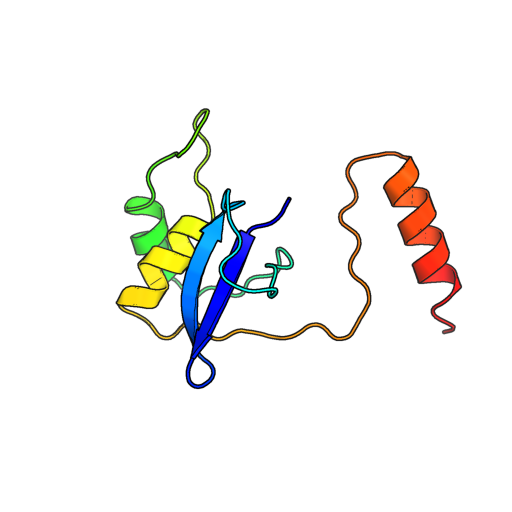.060 1.00 96.31 83 PRO A CA 1
ATOM 660 C C . PRO A 1 83 ? 17.425 -4.090 -17.767 1.00 96.31 83 PRO A C 1
ATOM 662 O O . PRO A 1 83 ? 16.779 -3.813 -18.771 1.00 96.31 83 PRO A O 1
ATOM 665 N N . ARG A 1 84 ? 17.357 -5.309 -17.214 1.00 95.25 84 ARG A N 1
ATOM 666 C CA . ARG A 1 84 ? 16.521 -6.386 -17.766 1.00 95.25 84 ARG A CA 1
ATOM 667 C C . ARG A 1 84 ? 15.024 -6.082 -17.658 1.00 95.25 84 ARG A C 1
ATOM 669 O O . ARG A 1 84 ? 14.263 -6.485 -18.534 1.00 95.25 84 ARG A O 1
ATOM 676 N N . ASP A 1 85 ? 14.598 -5.366 -16.618 1.00 95.38 85 ASP A N 1
ATOM 677 C CA . ASP A 1 85 ? 13.199 -4.953 -16.481 1.00 95.38 85 ASP A CA 1
ATOM 678 C C . ASP A 1 85 ? 12.804 -3.925 -17.549 1.00 95.38 85 ASP A C 1
ATOM 680 O O . ASP A 1 85 ? 11.653 -3.914 -17.978 1.00 95.38 85 ASP A O 1
ATOM 684 N N . VAL A 1 86 ? 13.755 -3.101 -18.011 1.00 96.00 86 VAL A N 1
ATOM 685 C CA . VAL A 1 86 ? 13.537 -2.146 -19.109 1.00 96.00 86 VAL A CA 1
ATOM 686 C C . VAL A 1 86 ? 13.235 -2.889 -20.407 1.00 96.00 86 VAL A C 1
ATOM 688 O O . VAL A 1 86 ? 12.225 -2.598 -21.038 1.00 96.00 86 VAL A O 1
ATOM 691 N N . TRP A 1 87 ? 14.037 -3.896 -20.766 1.00 95.44 87 TRP A N 1
ATOM 692 C CA . TRP A 1 87 ? 13.771 -4.719 -21.954 1.00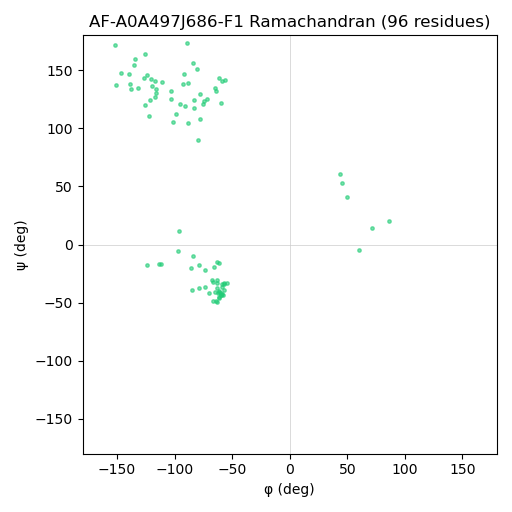 95.44 87 TRP A CA 1
ATOM 693 C C . TRP A 1 87 ? 12.413 -5.413 -21.874 1.00 95.44 87 TRP A C 1
ATOM 695 O O . TRP A 1 87 ? 11.646 -5.389 -22.830 1.00 95.44 87 TRP A O 1
ATOM 705 N N . ARG A 1 88 ? 12.062 -5.953 -20.702 1.00 93.88 88 ARG A N 1
ATOM 706 C CA . ARG A 1 88 ? 10.741 -6.555 -20.489 1.00 93.88 88 ARG A CA 1
ATOM 707 C C . ARG A 1 88 ? 9.606 -5.542 -20.659 1.00 93.88 88 ARG A C 1
ATOM 709 O O . ARG A 1 88 ? 8.555 -5.879 -21.200 1.00 93.88 88 ARG A O 1
ATOM 716 N N . ALA A 1 89 ? 9.779 -4.319 -20.162 1.00 94.31 89 ALA A N 1
ATOM 717 C CA . ALA A 1 89 ? 8.797 -3.257 -20.345 1.00 94.31 89 ALA A CA 1
ATOM 718 C C . ALA A 1 89 ? 8.663 -2.877 -21.829 1.00 94.31 89 ALA A C 1
ATOM 720 O O . ALA A 1 89 ? 7.547 -2.708 -22.312 1.00 94.31 89 ALA A O 1
ATOM 721 N N . GLU A 1 90 ? 9.776 -2.814 -22.559 1.00 94.50 90 GLU A N 1
ATOM 722 C CA . GLU A 1 90 ? 9.803 -2.543 -23.996 1.00 94.50 90 GLU A CA 1
ATOM 723 C C . GLU A 1 90 ? 9.059 -3.618 -24.802 1.00 94.50 90 GLU A C 1
ATOM 725 O O . GLU A 1 90 ? 8.240 -3.279 -25.654 1.00 94.50 90 GLU A O 1
ATOM 730 N N . GLU A 1 91 ? 9.278 -4.903 -24.507 1.00 93.44 91 GLU A N 1
ATOM 731 C CA . GLU A 1 91 ? 8.545 -6.011 -25.138 1.00 93.44 91 GLU A CA 1
ATOM 732 C C . GLU A 1 91 ? 7.033 -5.891 -24.921 1.00 93.44 91 GLU A C 1
ATOM 734 O O . GLU A 1 91 ? 6.253 -6.059 -25.859 1.00 93.44 91 GLU A O 1
ATOM 739 N N . ILE A 1 92 ? 6.609 -5.545 -23.701 1.00 92.75 92 ILE A N 1
ATOM 740 C CA . ILE A 1 92 ? 5.192 -5.331 -23.393 1.00 92.75 92 ILE A CA 1
ATOM 741 C C . ILE A 1 92 ? 4.648 -4.155 -24.197 1.00 92.75 92 ILE A C 1
ATOM 743 O O . ILE A 1 92 ? 3.614 -4.308 -24.840 1.00 92.75 92 ILE A O 1
ATOM 747 N N . VAL A 1 93 ? 5.332 -3.010 -24.204 1.00 91.88 93 VAL A N 1
ATOM 748 C CA . VAL A 1 93 ? 4.886 -1.833 -24.965 1.00 91.88 93 VAL A CA 1
ATOM 749 C C . VAL A 1 93 ? 4.786 -2.152 -26.456 1.00 91.88 93 VAL A C 1
ATOM 751 O O . VAL A 1 93 ? 3.780 -1.821 -27.066 1.00 91.88 93 VAL A O 1
ATOM 754 N N . LYS A 1 94 ? 5.762 -2.863 -27.030 1.00 92.00 94 LYS A N 1
ATOM 755 C CA . LYS A 1 94 ? 5.726 -3.310 -28.433 1.00 92.00 94 LYS A CA 1
ATOM 756 C C . LYS A 1 94 ? 4.578 -4.282 -28.724 1.00 92.00 94 LYS A C 1
ATOM 758 O O . LYS A 1 94 ? 4.044 -4.271 -29.827 1.00 92.00 94 LYS A O 1
ATOM 763 N N . SER A 1 95 ? 4.205 -5.123 -27.757 1.00 89.50 95 SER A N 1
ATOM 764 C CA . SER A 1 95 ? 3.077 -6.058 -27.892 1.00 89.50 95 SER A CA 1
ATOM 765 C C . SER A 1 95 ? 1.708 -5.377 -27.817 1.00 89.50 95 SER A C 1
ATOM 767 O O . SER A 1 95 ? 0.717 -5.924 -28.299 1.00 89.50 95 SER A O 1
ATOM 769 N N . LEU A 1 96 ? 1.644 -4.186 -27.216 1.00 85.69 96 LEU A N 1
ATOM 770 C CA . LEU A 1 96 ? 0.449 -3.358 -27.194 1.00 85.69 96 LEU A CA 1
ATOM 771 C C . LEU A 1 96 ? 0.369 -2.633 -28.540 1.00 85.69 96 LEU A C 1
ATOM 773 O O . LEU A 1 96 ? 0.945 -1.566 -28.725 1.00 85.69 96 LEU A O 1
ATOM 777 N N . SER A 1 97 ? -0.302 -3.253 -29.508 1.00 66.19 97 SER A N 1
ATOM 778 C CA . SER A 1 97 ? -0.621 -2.606 -30.780 1.00 66.19 97 SER A CA 1
ATOM 779 C C . SER A 1 97 ? -1.476 -1.361 -30.516 1.00 66.19 97 SER A C 1
ATOM 781 O O . SER A 1 97 ? -2.541 -1.471 -29.904 1.00 66.19 97 SER A O 1
ATOM 783 N N . PHE A 1 98 ? -0.989 -0.201 -30.954 1.00 60.66 98 PHE A N 1
ATOM 784 C CA . PHE A 1 98 ? -1.747 1.047 -31.047 1.00 60.66 98 PHE A CA 1
ATOM 785 C C . PHE A 1 98 ? -2.213 1.260 -32.484 1.00 60.66 98 PHE A C 1
ATOM 787 O O . PHE A 1 98 ? -1.431 0.915 -33.401 1.00 60.66 98 PHE A O 1
#

Foldseek 3Di:
DFKAFDDDPQFTQAIDGPDPDHPDPHGDQPDDDDDPVLVVLQVVFDDPDDPDGDSRSSSNSCSVPDTHGDDDDPADGFDDDDPVSVVVVVVSVVVPDD

Mean predicted aligned error: 4.06 Å

Secondary structure (DSSP, 8-state):
---EEEEETTEEEEEESS-SS-S-S-B--S-----THHHHHHHTPPPSSTTPPPHHHHHHHHHHHS--------S------SHHHHHHHHHHHHHS--

Sequence (98 aa):
KTGIVEIKHGKIVRAEEKPKKPFSNIGIAGIYVFENDIYKAIEKTKPMHTSELEVTTSINILAKDRKVVPYFIKNPRVNINTPRDVWRAEEIVKSLSF

Radius of gyration: 15.55 Å; Cα contacts (8 Å, |Δi|>4): 110; chains: 1; bounding box: 35×30×45 Å